Protein AF-A0A3N5Q6X0-F1 (afdb_monomer_lite)

Foldseek 3Di:
DQCLPLQLVVQVCCQQPPDDPGDHDDCVRAPPVNSSVVSVVSNCPRPVNVPPPPDD

Secondary structure (DSSP, 8-state):
---TT--HHHHHHHHHH-BTTBPPPPTTTS-HHHHHHHHHHHHHT-TTT-TTS---

Radius of gyration: 12.8 Å; chains: 1; bounding box: 28×20×36 Å

pLDDT: mean 72.7, std 15.63, range [38.88, 86.75]

Structure (mmCIF, N/CA/C/O backbone):
data_AF-A0A3N5Q6X0-F1
#
_entry.id   AF-A0A3N5Q6X0-F1
#
loop_
_atom_site.group_PDB
_atom_site.id
_atom_site.type_symbol
_atom_site.label_atom_id
_atom_site.label_alt_id
_atom_site.label_comp_id
_atom_site.label_asym_id
_atom_site.label_entity_id
_atom_site.label_seq_id
_atom_site.pdbx_PDB_ins_code
_atom_site.Cartn_x
_atom_site.Cartn_y
_atom_site.Cartn_z
_atom_site.occupancy
_atom_site.B_iso_or_equiv
_atom_site.auth_seq_id
_atom_site.auth_comp_id
_atom_site.auth_asym_id
_atom_site.auth_atom_id
_atom_site.pdbx_PDB_model_num
ATOM 1 N N . GLU A 1 1 ? 22.199 1.591 -8.893 1.00 47.28 1 GLU A N 1
ATOM 2 C CA . GLU A 1 1 ? 21.715 0.226 -9.186 1.00 47.28 1 GLU A C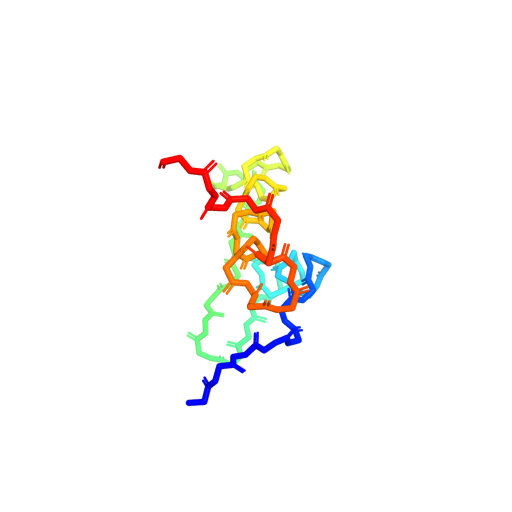A 1
ATOM 3 C C . GLU A 1 1 ? 20.192 0.261 -9.237 1.00 47.28 1 GLU A C 1
ATOM 5 O O . GLU A 1 1 ? 19.583 0.724 -8.279 1.00 47.28 1 GLU A O 1
ATOM 10 N N . GLN A 1 2 ? 19.579 -0.079 -10.374 1.00 52.84 2 GLN A N 1
ATOM 11 C CA . GLN A 1 2 ? 18.118 -0.058 -10.527 1.00 52.84 2 GLN A CA 1
ATOM 12 C C . GLN A 1 2 ? 17.573 -1.393 -10.013 1.00 52.84 2 GLN A C 1
ATOM 14 O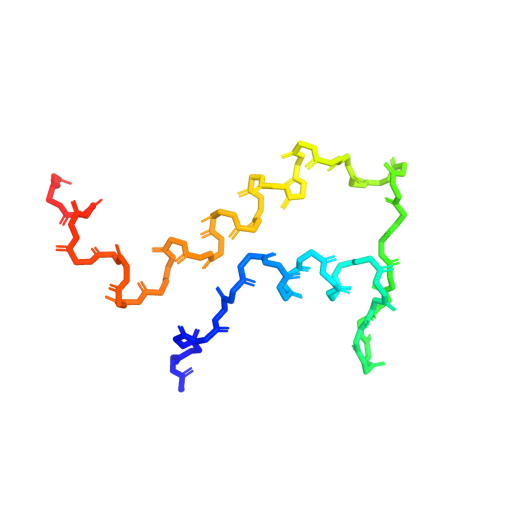 O . GLN A 1 2 ? 17.943 -2.443 -10.528 1.00 52.84 2 GLN A O 1
ATOM 19 N N . ARG A 1 3 ? 16.756 -1.363 -8.953 1.00 54.47 3 ARG A N 1
ATOM 20 C CA . ARG A 1 3 ? 16.184 -2.570 -8.338 1.00 54.47 3 ARG A CA 1
ATOM 21 C C . ARG A 1 3 ? 15.067 -3.142 -9.210 1.00 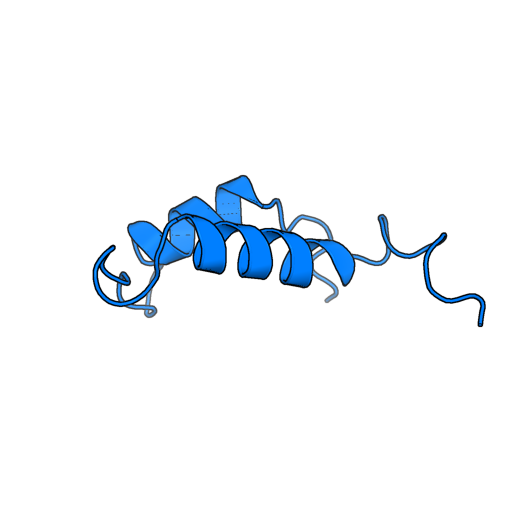54.47 3 ARG A C 1
ATOM 23 O O . ARG A 1 3 ? 13.909 -2.933 -8.893 1.00 54.47 3 ARG A O 1
ATOM 30 N N . THR A 1 4 ? 15.428 -3.875 -10.260 1.00 55.88 4 THR A N 1
ATOM 31 C CA . THR A 1 4 ? 14.508 -4.562 -11.186 1.00 55.88 4 THR A CA 1
ATOM 32 C C . THR A 1 4 ? 13.659 -5.666 -10.547 1.00 55.88 4 THR A C 1
ATOM 34 O O . THR A 1 4 ? 12.656 -6.067 -11.128 1.00 55.88 4 THR A O 1
ATOM 37 N N . ASP A 1 5 ? 14.016 -6.125 -9.345 1.00 59.81 5 ASP A N 1
ATOM 38 C CA . ASP A 1 5 ? 13.367 -7.238 -8.635 1.00 59.81 5 ASP A CA 1
ATOM 39 C C . ASP A 1 5 ? 12.337 -6.786 -7.587 1.00 59.81 5 ASP A C 1
ATOM 41 O O . ASP A 1 5 ? 12.007 -7.522 -6.655 1.00 59.81 5 ASP A O 1
ATOM 45 N N . LEU A 1 6 ? 11.824 -5.554 -7.692 1.00 68.19 6 LEU A N 1
ATOM 46 C CA . LEU A 1 6 ? 10.765 -5.087 -6.794 1.00 68.19 6 LEU A CA 1
ATOM 47 C C . LEU A 1 6 ? 9.413 -5.744 -7.137 1.00 68.19 6 LEU A C 1
ATOM 49 O O . LEU A 1 6 ? 8.586 -5.190 -7.860 1.00 68.19 6 LEU A O 1
ATOM 53 N N . VAL A 1 7 ? 9.205 -6.955 -6.618 1.00 76.62 7 VAL A N 1
ATOM 54 C CA . VAL A 1 7 ? 7.950 -7.709 -6.730 1.00 76.62 7 VAL A CA 1
ATOM 55 C C . VAL A 1 7 ? 6.911 -7.104 -5.773 1.00 76.62 7 VAL A C 1
ATOM 57 O O . VAL A 1 7 ? 7.232 -6.857 -4.607 1.00 76.62 7 VAL A O 1
ATOM 60 N N . PRO A 1 8 ? 5.654 -6.889 -6.202 1.00 76.81 8 PRO A N 1
ATOM 61 C CA . PRO A 1 8 ? 4.614 -6.312 -5.348 1.00 76.81 8 PRO A CA 1
ATOM 62 C C . PRO A 1 8 ? 4.372 -7.121 -4.065 1.00 76.81 8 PRO A C 1
ATOM 64 O O . PRO A 1 8 ? 4.106 -6.543 -3.015 1.00 76.81 8 PRO A O 1
ATOM 67 N N . ASP A 1 9 ? 4.521 -8.444 -4.122 1.00 80.38 9 ASP A N 1
ATOM 68 C CA . ASP A 1 9 ? 4.430 -9.321 -2.950 1.00 80.38 9 ASP A CA 1
ATOM 69 C C . ASP A 1 9 ? 5.562 -9.067 -1.938 1.00 80.38 9 ASP A C 1
ATOM 71 O O . ASP A 1 9 ? 5.329 -8.969 -0.735 1.00 80.38 9 ASP A O 1
ATOM 75 N N . PHE A 1 10 ? 6.779 -8.820 -2.430 1.00 82.25 10 PHE A N 1
ATOM 76 C CA . PHE A 1 10 ? 7.923 -8.468 -1.591 1.00 82.25 10 PHE A CA 1
ATOM 77 C C . PHE A 1 10 ? 7.740 -7.103 -0.913 1.00 82.25 10 PHE A C 1
ATOM 79 O O . PHE A 1 10 ? 8.050 -6.945 0.266 1.00 82.25 10 PHE A O 1
ATOM 86 N N . VAL A 1 11 ? 7.166 -6.126 -1.624 1.00 82.56 11 VAL A N 1
ATOM 87 C CA . VAL A 1 11 ? 6.791 -4.828 -1.040 1.00 82.56 11 VAL A CA 1
ATOM 88 C C . VAL A 1 11 ? 5.741 -5.018 0.057 1.00 82.56 11 VAL A C 1
ATOM 90 O O . VAL A 1 11 ? 5.906 -4.492 1.158 1.00 82.56 11 VAL A O 1
ATOM 93 N N . LYS A 1 12 ? 4.694 -5.814 -0.207 1.00 85.50 12 LYS A N 1
ATOM 94 C CA . LYS A 1 12 ? 3.656 -6.150 0.780 1.00 85.50 12 LYS A CA 1
ATOM 95 C C . LYS A 1 12 ? 4.270 -6.789 2.031 1.00 85.50 12 LYS A C 1
ATOM 97 O O . LYS A 1 12 ? 3.926 -6.389 3.145 1.00 85.50 12 LYS A O 1
ATOM 102 N N . ALA A 1 13 ? 5.208 -7.720 1.858 1.00 86.75 13 ALA A N 1
ATOM 103 C CA . ALA A 1 13 ? 5.921 -8.366 2.955 1.00 86.75 13 ALA A CA 1
ATOM 104 C C . ALA A 1 13 ? 6.756 -7.364 3.768 1.00 86.75 13 ALA A C 1
ATOM 106 O O . ALA A 1 13 ? 6.598 -7.296 4.983 1.00 86.75 13 ALA A O 1
ATOM 107 N N . ILE A 1 14 ? 7.570 -6.518 3.125 1.00 86.50 14 ILE A N 1
ATOM 108 C CA . ILE A 1 14 ? 8.392 -5.523 3.836 1.00 86.50 14 ILE A CA 1
ATOM 109 C C . ILE A 1 14 ? 7.530 -4.530 4.617 1.00 86.50 14 ILE A C 1
ATOM 111 O O . ILE A 1 14 ? 7.834 -4.239 5.770 1.00 86.50 14 ILE A O 1
ATOM 115 N N . VAL A 1 15 ? 6.445 -4.021 4.033 1.00 85.38 15 VAL A N 1
ATOM 116 C CA . VAL A 1 15 ? 5.586 -3.043 4.716 1.00 85.38 15 VAL A CA 1
ATOM 117 C C . VAL A 1 15 ? 4.898 -3.672 5.931 1.00 85.38 15 VAL A C 1
ATOM 119 O O . VAL A 1 15 ? 4.764 -3.020 6.963 1.00 85.38 15 VAL A O 1
ATOM 122 N N . ARG A 1 16 ? 4.509 -4.952 5.852 1.00 86.50 16 ARG A N 1
ATOM 123 C CA . ARG A 1 16 ? 3.841 -5.655 6.959 1.00 86.50 16 ARG A CA 1
ATOM 124 C C . ARG A 1 16 ? 4.763 -6.191 8.037 1.00 86.50 16 ARG A C 1
ATOM 126 O O . ARG A 1 16 ? 4.353 -6.272 9.190 1.00 86.50 16 ARG A O 1
ATOM 133 N N . GLN A 1 17 ? 5.956 -6.621 7.662 1.00 85.69 17 GLN A N 1
ATOM 134 C CA . GLN A 1 17 ? 6.881 -7.309 8.559 1.00 85.69 17 GLN A CA 1
ATOM 135 C C . GLN A 1 17 ? 8.002 -6.383 9.040 1.00 85.69 17 GLN A C 1
ATOM 137 O O . GLN A 1 17 ? 8.601 -6.639 10.083 1.00 85.69 17 GLN A O 1
ATOM 142 N N . GLY A 1 18 ? 8.229 -5.272 8.337 1.00 82.94 18 GLY A N 1
ATOM 143 C CA . GLY A 1 18 ? 9.427 -4.458 8.481 1.00 82.94 18 GLY A CA 1
ATOM 144 C C . GLY A 1 18 ? 10.643 -5.167 7.883 1.00 82.94 18 GLY A C 1
ATOM 145 O O . GLY A 1 18 ? 10.645 -6.378 7.656 1.00 82.94 18 GLY A O 1
ATOM 146 N N . VAL A 1 19 ? 11.710 -4.418 7.621 1.00 84.00 19 VAL A N 1
ATOM 147 C CA . VAL A 1 19 ? 12.986 -5.006 7.195 1.00 84.00 19 VAL A CA 1
ATOM 148 C C . VAL A 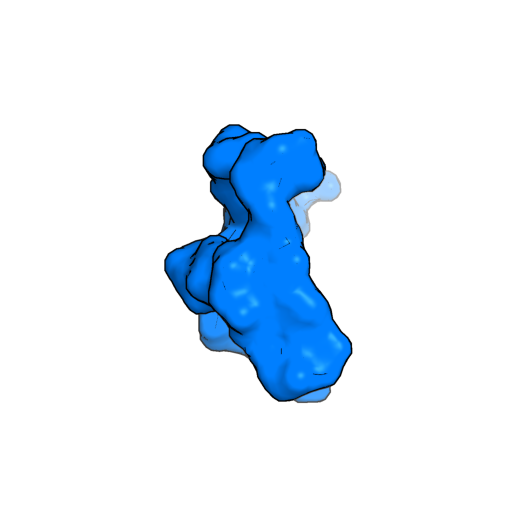1 19 ? 14.147 -4.214 7.766 1.00 84.00 19 VAL A C 1
ATOM 150 O O . VAL A 1 19 ? 14.233 -3.005 7.570 1.00 84.00 19 VAL A O 1
ATOM 153 N N . SER A 1 20 ? 15.074 -4.905 8.432 1.00 81.88 20 SER A N 1
ATOM 154 C CA . SER A 1 20 ? 16.298 -4.322 8.991 1.00 81.88 20 SER A CA 1
ATOM 155 C C . SER A 1 20 ? 16.007 -3.097 9.880 1.00 81.88 20 SER A C 1
ATOM 157 O O . SER A 1 20 ? 15.595 -3.271 11.022 1.00 81.88 20 SER A O 1
ATOM 159 N N . PHE A 1 21 ? 16.168 -1.879 9.357 1.00 81.81 21 PHE A N 1
ATOM 160 C CA . PHE A 1 21 ? 15.934 -0.614 10.064 1.00 81.81 21 PHE A CA 1
ATOM 161 C C . PHE A 1 21 ? 14.566 0.032 9.784 1.00 81.81 21 PHE A C 1
ATOM 163 O O . PHE A 1 21 ? 14.259 1.078 10.350 1.00 81.81 21 PHE A O 1
ATOM 170 N N . MET A 1 22 ? 13.741 -0.560 8.917 1.00 82.44 22 MET A N 1
ATOM 171 C CA . MET A 1 22 ? 12.398 -0.072 8.609 1.00 82.44 22 MET A CA 1
ATOM 172 C C . MET A 1 22 ? 11.370 -0.742 9.537 1.00 82.44 22 MET A C 1
ATOM 174 O O . MET A 1 22 ? 11.243 -1.971 9.497 1.00 82.44 22 MET A O 1
ATOM 178 N N . PRO A 1 23 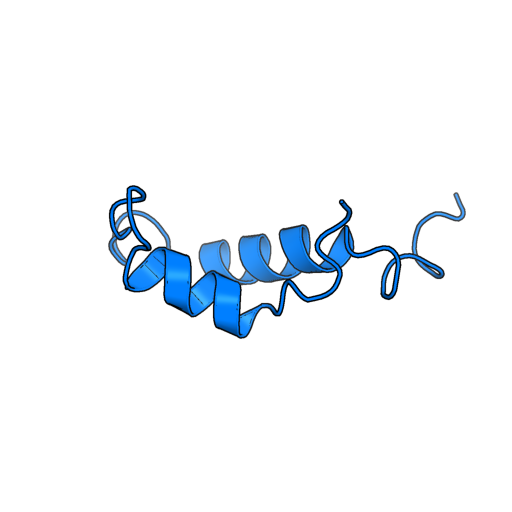? 10.631 0.024 10.363 1.00 83.00 23 PRO A N 1
ATOM 179 C CA . PRO A 1 23 ? 9.566 -0.526 11.192 1.00 83.00 23 PRO A CA 1
ATOM 180 C C . PRO A 1 23 ? 8.398 -1.038 10.336 1.00 83.00 23 PRO A C 1
ATOM 182 O O . PRO A 1 23 ? 8.168 -0.572 9.221 1.00 83.00 23 PRO A O 1
ATOM 185 N N . GLN A 1 24 ? 7.657 -2.009 10.873 1.00 86.25 24 GLN A N 1
ATOM 186 C CA . GLN A 1 24 ? 6.432 -2.512 10.250 1.00 86.25 24 GLN A CA 1
ATOM 187 C C . GLN A 1 24 ? 5.313 -1.466 10.312 1.00 86.25 24 GLN A C 1
ATOM 189 O O . GLN A 1 24 ? 5.154 -0.797 11.333 1.00 86.25 24 GLN A O 1
ATOM 194 N N . PHE A 1 25 ? 4.494 -1.396 9.269 1.00 85.06 25 PHE A N 1
ATOM 195 C CA . PHE A 1 25 ? 3.273 -0.597 9.244 1.00 85.06 25 PHE A CA 1
ATOM 196 C C . PHE A 1 25 ? 2.065 -1.461 9.602 1.00 85.06 25 PHE A C 1
ATOM 198 O O . PHE A 1 25 ? 1.915 -2.596 9.131 1.00 85.06 25 PHE A O 1
ATOM 205 N N . ARG A 1 26 ? 1.171 -0.935 10.444 1.00 83.06 26 ARG A N 1
ATOM 206 C CA . ARG A 1 26 ? -0.063 -1.634 10.815 1.00 83.06 26 ARG A CA 1
ATOM 207 C C . ARG A 1 26 ? -1.132 -1.468 9.735 1.00 83.06 26 ARG A C 1
ATOM 209 O O . ARG A 1 26 ? -1.186 -0.471 9.025 1.00 83.06 26 ARG A O 1
ATOM 216 N N . LYS A 1 27 ? -2.066 -2.425 9.685 1.00 79.44 27 LYS A N 1
ATOM 217 C CA . LYS A 1 27 ? -3.273 -2.383 8.831 1.00 79.44 27 LYS A CA 1
ATOM 218 C C . LYS A 1 27 ? -4.151 -1.146 9.054 1.00 79.44 27 LYS A C 1
ATOM 220 O O . LYS A 1 27 ? -4.932 -0.785 8.186 1.00 79.44 27 LYS A O 1
ATOM 225 N N . THR A 1 28 ? -4.050 -0.538 10.234 1.00 84.06 28 THR A N 1
ATOM 226 C CA . THR A 1 28 ? -4.750 0.702 10.592 1.00 84.06 28 THR A CA 1
ATOM 227 C C . THR A 1 28 ? -4.108 1.942 9.978 1.00 84.06 28 THR A C 1
ATOM 229 O O . THR A 1 28 ? -4.771 2.962 9.862 1.00 84.06 28 THR A O 1
ATOM 232 N N . GLU A 1 29 ? -2.825 1.867 9.624 1.00 84.62 29 GLU A N 1
ATOM 233 C CA . GLU A 1 29 ? -2.060 2.971 9.036 1.00 84.62 29 GLU A CA 1
ATOM 234 C C . GLU A 1 29 ? -2.017 2.856 7.511 1.00 84.62 29 GLU A C 1
ATOM 236 O O . GLU A 1 29 ? -2.074 3.863 6.814 1.00 84.62 29 GLU A O 1
ATOM 241 N N . ILE A 1 30 ? -1.942 1.626 6.993 1.00 83.31 30 ILE A N 1
ATOM 242 C CA . ILE A 1 30 ? -1.988 1.327 5.562 1.00 83.31 30 ILE A CA 1
ATOM 243 C C . ILE A 1 30 ? -3.037 0.238 5.331 1.00 83.31 30 ILE A C 1
ATOM 245 O O . ILE A 1 30 ? -2.864 -0.910 5.755 1.00 83.31 30 ILE A O 1
ATOM 249 N N . SER A 1 31 ? -4.120 0.603 4.642 1.00 86.44 31 SER A N 1
ATOM 250 C CA . SER A 1 31 ? -5.163 -0.337 4.226 1.00 86.44 31 SER A CA 1
ATOM 251 C C . SER A 1 31 ? -4.642 -1.288 3.146 1.00 86.44 31 SER A C 1
ATOM 253 O O . SER A 1 31 ? -3.698 -0.973 2.421 1.00 86.44 31 SER A O 1
ATOM 255 N N . ASP A 1 32 ? -5.267 -2.458 2.993 1.00 83.00 32 ASP A N 1
ATOM 256 C CA . ASP A 1 32 ? -4.899 -3.421 1.948 1.00 83.00 32 ASP A CA 1
ATOM 257 C C . ASP A 1 32 ? -4.998 -2.805 0.532 1.00 83.00 32 ASP A C 1
ATOM 259 O O . ASP A 1 32 ? -4.180 -3.130 -0.328 1.00 83.00 32 ASP A O 1
ATOM 263 N N . ALA A 1 33 ? -5.924 -1.858 0.317 1.00 86.44 33 ALA A N 1
ATOM 264 C CA . ALA A 1 33 ? -6.072 -1.127 -0.945 1.00 86.44 33 ALA A CA 1
ATOM 265 C C . ALA A 1 33 ? -4.903 -0.160 -1.216 1.00 86.44 33 ALA A C 1
ATOM 267 O O . ALA A 1 33 ? -4.331 -0.170 -2.306 1.00 86.44 33 ALA A O 1
ATOM 268 N N . ASP A 1 34 ? -4.502 0.633 -0.219 1.00 85.94 34 ASP A N 1
ATOM 269 C CA . ASP A 1 34 ? -3.355 1.544 -0.327 1.00 85.94 34 ASP A CA 1
ATOM 270 C C . ASP A 1 34 ? -2.042 0.777 -0.496 1.00 85.94 34 ASP A C 1
ATOM 272 O O . ASP A 1 34 ? -1.177 1.168 -1.279 1.00 85.94 34 ASP A O 1
ATOM 276 N N . LEU A 1 35 ? -1.905 -0.355 0.201 1.00 85.62 35 LEU A N 1
ATOM 277 C CA . LEU A 1 35 ? -0.740 -1.222 0.079 1.00 85.62 35 LEU A CA 1
ATOM 278 C C . LEU A 1 35 ? -0.617 -1.802 -1.334 1.00 85.62 35 LEU A C 1
ATOM 280 O O . LEU A 1 35 ? 0.485 -1.902 -1.872 1.00 85.62 35 LEU A O 1
ATOM 284 N N . GLU A 1 36 ? -1.738 -2.190 -1.939 1.00 85.12 36 GLU A N 1
ATOM 285 C CA . GLU A 1 36 ? -1.774 -2.677 -3.314 1.00 85.12 36 GLU A CA 1
ATOM 286 C C . GLU A 1 36 ? -1.448 -1.578 -4.325 1.00 85.12 36 GLU A C 1
ATOM 288 O O . GLU A 1 36 ? -0.620 -1.798 -5.210 1.00 85.12 36 GLU A O 1
ATOM 293 N N . ALA A 1 37 ? -2.012 -0.382 -4.146 1.00 85.25 37 ALA A N 1
ATOM 294 C CA . ALA A 1 37 ? -1.691 0.778 -4.968 1.00 85.25 37 ALA A CA 1
ATOM 295 C C . ALA A 1 37 ? -0.202 1.149 -4.870 1.00 85.25 37 ALA A C 1
ATOM 297 O O . ALA A 1 37 ? 0.435 1.410 -5.889 1.00 85.25 37 ALA A O 1
ATOM 298 N N . LEU A 1 38 ? 0.384 1.107 -3.669 1.00 82.69 38 LEU A N 1
ATOM 299 C CA . LEU A 1 38 ? 1.806 1.361 -3.441 1.00 82.69 38 LEU A CA 1
ATOM 300 C C . LEU A 1 38 ? 2.687 0.284 -4.083 1.00 82.69 38 LEU A C 1
ATOM 302 O O . LEU A 1 38 ? 3.677 0.603 -4.741 1.00 82.69 38 LEU A O 1
ATOM 306 N N . ALA A 1 39 ? 2.324 -0.989 -3.925 1.00 83.38 39 ALA A N 1
ATOM 307 C CA . ALA A 1 39 ? 3.042 -2.102 -4.531 1.00 83.38 39 ALA A CA 1
ATOM 308 C C . ALA A 1 39 ? 3.018 -2.016 -6.066 1.00 83.38 39 ALA A C 1
ATOM 310 O O . ALA A 1 39 ? 4.060 -2.171 -6.703 1.00 83.38 39 ALA A O 1
ATOM 311 N N . ALA A 1 40 ? 1.863 -1.691 -6.655 1.00 82.50 40 ALA A N 1
ATOM 312 C CA . ALA A 1 40 ? 1.717 -1.457 -8.088 1.00 82.50 40 ALA A CA 1
ATOM 313 C C . ALA A 1 40 ? 2.508 -0.224 -8.552 1.00 82.50 40 ALA A C 1
ATOM 315 O O . ALA A 1 40 ? 3.202 -0.276 -9.566 1.00 82.50 40 ALA A O 1
ATOM 316 N N . TYR A 1 41 ? 2.462 0.871 -7.790 1.00 81.50 41 TYR A N 1
ATOM 317 C CA . TYR A 1 41 ? 3.201 2.099 -8.078 1.00 81.50 41 TYR A CA 1
ATOM 318 C C . TYR A 1 41 ? 4.714 1.874 -8.078 1.00 81.50 41 TYR A C 1
ATOM 320 O O . TYR A 1 41 ? 5.417 2.352 -8.963 1.00 81.50 41 TYR A O 1
ATOM 328 N N . LEU A 1 42 ? 5.228 1.143 -7.093 1.00 77.94 42 LEU A N 1
ATOM 329 C CA . LEU A 1 42 ? 6.652 0.847 -6.990 1.00 77.94 42 LEU A CA 1
ATOM 330 C C . LEU A 1 42 ? 7.099 -0.143 -8.073 1.00 77.94 42 LEU A C 1
ATOM 332 O O . LEU A 1 42 ? 8.164 0.044 -8.660 1.00 77.94 42 LEU A O 1
ATOM 336 N N . ALA A 1 43 ? 6.265 -1.136 -8.399 1.00 75.94 43 ALA A N 1
ATOM 337 C CA . ALA A 1 43 ? 6.524 -2.073 -9.491 1.00 75.94 43 ALA A CA 1
ATOM 338 C C . ALA A 1 43 ? 6.515 -1.390 -10.871 1.00 75.94 43 ALA A C 1
ATOM 340 O O . ALA A 1 43 ? 7.288 -1.777 -11.746 1.00 75.94 43 ALA A O 1
ATOM 341 N N . ARG A 1 44 ? 5.704 -0.340 -11.076 1.00 69.75 44 ARG A N 1
ATOM 342 C CA . ARG A 1 44 ? 5.632 0.380 -12.363 1.00 69.75 44 ARG A CA 1
ATOM 343 C C . ARG A 1 44 ? 6.938 1.069 -12.751 1.00 69.75 44 ARG A C 1
ATOM 345 O O . ARG A 1 44 ? 7.159 1.303 -13.928 1.00 69.75 44 ARG A O 1
ATOM 352 N N . ASN A 1 45 ? 7.781 1.424 -11.778 1.00 59.62 45 ASN A N 1
ATOM 353 C CA . ASN A 1 45 ? 9.043 2.122 -12.028 1.00 59.62 45 ASN A CA 1
ATOM 354 C C . ASN A 1 45 ? 10.214 1.147 -12.255 1.00 59.62 45 ASN A C 1
ATOM 356 O O . ASN A 1 45 ? 11.362 1.581 -12.355 1.00 59.62 45 ASN A O 1
ATOM 360 N N . ASN A 1 46 ? 9.932 -0.161 -12.347 1.00 62.75 46 ASN A N 1
ATOM 361 C CA . ASN A 1 46 ? 10.886 -1.130 -12.867 1.00 62.75 46 ASN A CA 1
ATOM 362 C C . ASN A 1 46 ? 11.028 -0.944 -14.382 1.00 62.75 46 ASN A C 1
ATOM 364 O O . ASN A 1 46 ? 10.045 -1.127 -15.105 1.00 62.75 46 ASN A O 1
ATOM 368 N N . PRO A 1 47 ? 12.239 -0.667 -14.898 1.00 51.69 47 PRO A N 1
ATOM 369 C CA . PRO A 1 47 ? 12.470 -0.460 -16.332 1.00 51.69 47 PRO A CA 1
ATOM 370 C C . PRO A 1 47 ? 12.082 -1.683 -17.186 1.00 51.69 47 PRO A C 1
ATOM 372 O O . PRO A 1 47 ? 11.752 -1.526 -18.355 1.00 51.69 47 PRO A O 1
ATOM 375 N N . THR A 1 48 ? 12.038 -2.887 -16.598 1.00 49.19 48 THR A N 1
ATOM 376 C CA . THR A 1 48 ? 11.557 -4.122 -17.250 1.00 49.19 48 THR A CA 1
ATOM 377 C C . THR A 1 48 ? 10.036 -4.149 -17.479 1.00 49.19 48 THR A C 1
ATOM 379 O O . THR A 1 48 ? 9.586 -4.834 -18.389 1.00 49.19 48 THR A O 1
ATOM 382 N N . SER A 1 49 ? 9.232 -3.396 -16.715 1.00 48.22 49 SER A N 1
ATOM 383 C CA . SER A 1 49 ? 7.768 -3.326 -16.902 1.00 48.22 49 SER A CA 1
ATOM 384 C C . SER A 1 49 ? 7.291 -1.998 -17.511 1.00 48.22 49 SER A C 1
ATOM 386 O O . SER A 1 49 ? 6.160 -1.925 -17.986 1.00 48.22 49 SER A O 1
ATOM 388 N N . ALA A 1 50 ? 8.131 -0.956 -17.511 1.00 43.81 50 ALA A N 1
ATOM 389 C CA . ALA A 1 50 ? 7.788 0.397 -17.964 1.00 43.81 50 ALA A CA 1
ATOM 390 C C . ALA A 1 50 ? 8.062 0.673 -19.455 1.00 43.81 50 ALA A C 1
ATOM 392 O O . ALA A 1 50 ? 7.753 1.762 -19.932 1.00 43.81 50 ALA A O 1
ATOM 393 N N . ALA A 1 51 ? 8.590 -0.290 -20.220 1.00 45.94 51 ALA A N 1
ATOM 394 C CA . ALA A 1 51 ? 8.827 -0.137 -21.662 1.00 45.94 51 ALA A CA 1
ATOM 395 C C . ALA A 1 51 ? 7.535 0.009 -22.508 1.00 45.94 51 ALA A C 1
ATOM 397 O O . ALA A 1 51 ? 7.603 0.039 -23.733 1.0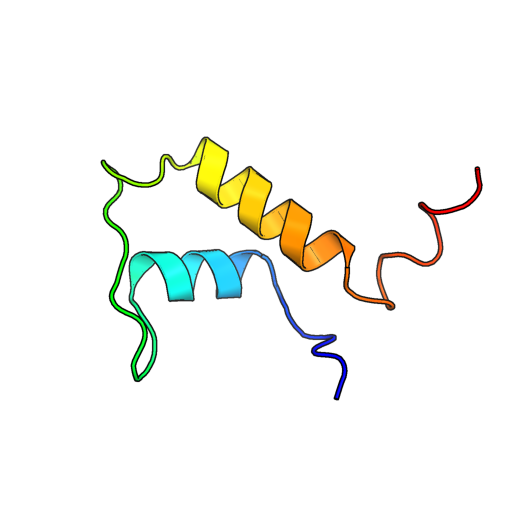0 45.94 51 ALA A O 1
ATOM 398 N N . SER A 1 52 ? 6.353 0.108 -21.886 1.00 45.06 52 SER A N 1
ATOM 399 C CA . SER A 1 52 ? 5.069 0.242 -22.593 1.00 45.06 52 SER A CA 1
ATOM 400 C C . SER A 1 52 ? 4.124 1.324 -22.052 1.00 45.06 52 SER A C 1
ATOM 402 O O . SER A 1 52 ? 3.019 1.433 -22.567 1.00 45.06 52 SER A O 1
ATOM 404 N N . ALA A 1 53 ? 4.510 2.131 -21.052 1.00 50.38 53 ALA A N 1
ATOM 405 C CA . ALA A 1 53 ? 3.581 3.087 -20.415 1.00 50.38 53 ALA A CA 1
ATOM 406 C C . ALA A 1 53 ? 4.101 4.534 -20.304 1.00 50.38 53 ALA A C 1
ATOM 408 O O . ALA A 1 53 ? 3.576 5.334 -19.533 1.00 50.38 53 ALA A O 1
ATOM 409 N N . SER A 1 54 ? 5.127 4.894 -21.072 1.00 41.91 54 SER A N 1
ATOM 410 C CA . SER A 1 54 ? 5.535 6.294 -21.261 1.00 41.91 54 SER A CA 1
ATOM 411 C C . SER A 1 54 ? 5.820 6.560 -22.740 1.00 41.91 54 SER A C 1
ATOM 413 O O . SER A 1 54 ? 6.926 6.904 -23.138 1.00 41.91 54 SER A O 1
ATOM 415 N N . SER A 1 55 ? 4.804 6.325 -23.567 1.00 46.88 55 SER A N 1
ATOM 416 C CA . SER A 1 55 ? 4.550 7.142 -24.752 1.00 46.88 55 SER A CA 1
ATOM 417 C C . SER A 1 55 ? 3.257 7.885 -24.464 1.00 46.88 55 SER A C 1
ATOM 419 O O . SER A 1 55 ? 2.190 7.302 -24.611 1.00 46.88 55 SER A O 1
ATOM 421 N N . GLU A 1 56 ? 3.385 9.087 -23.909 1.00 38.88 56 GLU A N 1
ATOM 422 C CA . GLU A 1 56 ? 2.698 10.302 -24.370 1.00 38.88 56 GLU A CA 1
ATOM 423 C C . GLU A 1 56 ? 3.310 11.531 -23.681 1.00 38.88 56 GLU A C 1
ATOM 425 O O . GLU A 1 56 ? 3.580 11.451 -22.458 1.00 38.88 56 GLU A O 1
#

Sequence (56 aa):
EQRTDLVPDFVKAIVRQGVSFMPQFRKTEISDADLEALAAYLARNNPTSAASASSE